Protein AF-A0A926FMI7-F1 (afdb_monomer)

Organism: Aeromonas hydrophila (NCBI:txid644)

Structure (mmCIF, N/CA/C/O backbone):
data_AF-A0A926FMI7-F1
#
_entry.id   AF-A0A926FMI7-F1
#
loop_
_atom_site.group_PDB
_atom_site.id
_atom_site.type_symbol
_atom_site.label_atom_id
_atom_site.label_alt_id
_atom_site.label_comp_id
_atom_site.label_asym_id
_atom_site.label_entity_id
_atom_site.label_seq_id
_atom_site.pdbx_PDB_ins_code
_atom_site.Cartn_x
_atom_site.Cartn_y
_atom_site.Cartn_z
_atom_site.occupancy
_atom_site.B_iso_or_equiv
_atom_site.auth_seq_id
_atom_site.auth_comp_id
_atom_site.auth_asym_id
_atom_site.auth_atom_id
_atom_site.pdbx_PDB_model_num
ATOM 1 N N . MET A 1 1 ? 3.424 -1.992 -0.843 1.00 84.75 1 MET A N 1
ATOM 2 C CA . MET A 1 1 ? 2.109 -2.173 -1.506 1.00 84.75 1 MET A CA 1
ATOM 3 C C . MET A 1 1 ? 1.843 -3.661 -1.639 1.00 84.75 1 MET A C 1
ATOM 5 O O . MET A 1 1 ? 2.784 -4.380 -1.949 1.00 84.75 1 MET A O 1
ATOM 9 N N . SER A 1 2 ? 0.605 -4.118 -1.447 1.00 90.25 2 SER A N 1
ATOM 10 C CA . SER A 1 2 ? 0.184 -5.482 -1.796 1.00 90.25 2 SER A CA 1
ATOM 11 C C . SER A 1 2 ? -1.000 -5.458 -2.767 1.00 90.25 2 SER A C 1
ATOM 13 O O . SER A 1 2 ? -1.747 -4.481 -2.846 1.00 90.25 2 SE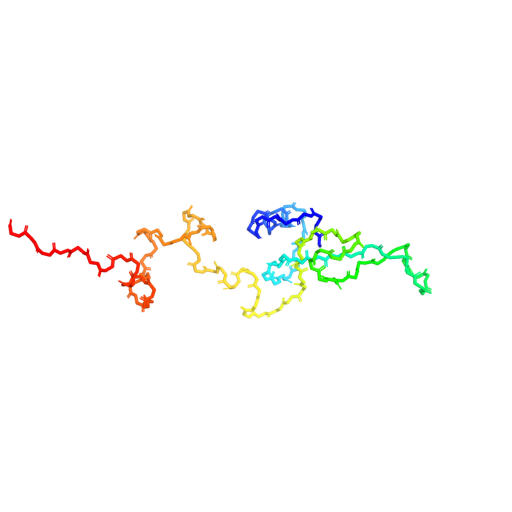R A O 1
ATOM 15 N N . ARG A 1 3 ? -1.162 -6.536 -3.540 1.00 89.62 3 ARG A N 1
ATOM 16 C CA . ARG A 1 3 ? -2.300 -6.719 -4.450 1.00 89.62 3 ARG A CA 1
ATOM 17 C C . ARG A 1 3 ? -3.529 -7.169 -3.660 1.00 89.62 3 ARG A C 1
ATOM 19 O O . ARG A 1 3 ? -3.428 -8.126 -2.900 1.00 89.62 3 ARG A O 1
ATOM 26 N N . GLY A 1 4 ? -4.676 -6.536 -3.892 1.00 92.94 4 GLY A N 1
ATOM 27 C CA . GLY A 1 4 ? -5.924 -6.745 -3.151 1.00 92.94 4 GLY A CA 1
ATOM 28 C C . GLY A 1 4 ? -6.200 -5.635 -2.137 1.00 92.94 4 GLY A C 1
ATOM 29 O O . GLY A 1 4 ? -5.275 -4.959 -1.698 1.00 92.94 4 GLY A O 1
ATOM 30 N N . HIS A 1 5 ? -7.473 -5.454 -1.775 1.00 94.62 5 HIS A N 1
ATOM 31 C CA . HIS A 1 5 ? -7.881 -4.641 -0.625 1.00 94.62 5 HIS A CA 1
ATOM 32 C C . HIS A 1 5 ? -7.927 -5.536 0.612 1.00 94.62 5 HIS A C 1
ATOM 34 O O . HIS A 1 5 ? -8.861 -6.310 0.803 1.00 94.62 5 HIS A O 1
ATOM 40 N N . HIS A 1 6 ? -6.873 -5.463 1.413 1.00 86.94 6 HIS A N 1
ATOM 41 C CA . HIS A 1 6 ? -6.723 -6.192 2.676 1.00 86.94 6 HIS A CA 1
ATOM 42 C C . HIS A 1 6 ? -7.225 -5.357 3.843 1.00 86.94 6 HIS A C 1
ATOM 44 O O . HIS A 1 6 ? -7.116 -4.132 3.788 1.00 86.94 6 HIS A O 1
ATOM 50 N N . ASP A 1 7 ? -7.681 -5.989 4.923 1.00 90.25 7 ASP A N 1
ATOM 51 C CA . ASP A 1 7 ? -7.839 -5.275 6.191 1.00 90.25 7 ASP A CA 1
ATOM 52 C C . ASP A 1 7 ? -6.522 -4.564 6.546 1.00 90.25 7 ASP A C 1
ATOM 54 O O . ASP A 1 7 ? -5.432 -5.131 6.422 1.00 90.25 7 ASP A O 1
ATOM 58 N N . ILE A 1 8 ? -6.614 -3.288 6.918 1.00 85.50 8 ILE A N 1
ATOM 59 C CA . ILE A 1 8 ? -5.433 -2.436 7.084 1.00 85.50 8 ILE A CA 1
ATOM 60 C C . ILE A 1 8 ? -4.551 -2.906 8.250 1.00 85.50 8 ILE A C 1
ATOM 62 O O . ILE A 1 8 ? -3.340 -2.683 8.235 1.00 85.50 8 ILE A O 1
ATOM 66 N N . HIS A 1 9 ? -5.125 -3.599 9.234 1.00 86.31 9 HIS A N 1
ATOM 67 C CA . HIS A 1 9 ? -4.417 -4.084 10.412 1.00 86.31 9 HIS A CA 1
ATOM 68 C C . HIS A 1 9 ? -3.754 -5.428 10.152 1.00 86.31 9 HIS A C 1
ATOM 70 O O . HIS A 1 9 ? -2.591 -5.606 10.520 1.00 86.31 9 HIS A O 1
ATOM 76 N N . ASP A 1 10 ? -4.442 -6.335 9.459 1.00 86.19 10 ASP A N 1
ATOM 77 C CA . ASP A 1 10 ? -3.831 -7.576 8.977 1.00 86.19 10 ASP A CA 1
ATOM 78 C C . ASP A 1 10 ? -2.689 -7.280 7.998 1.00 86.19 10 ASP A C 1
ATOM 80 O O . ASP A 1 10 ? -1.621 -7.892 8.083 1.00 86.19 10 ASP A O 1
ATOM 84 N N . PHE A 1 11 ? -2.864 -6.277 7.131 1.00 87.38 11 PHE A N 1
ATOM 85 C CA . PHE A 1 11 ? -1.808 -5.782 6.254 1.00 87.38 11 PHE A CA 1
ATOM 86 C C . PHE A 1 11 ? -0.601 -5.273 7.050 1.00 87.38 11 PHE A C 1
ATOM 88 O O . PHE A 1 11 ? 0.516 -5.721 6.805 1.00 87.38 11 PHE A O 1
ATOM 95 N N . MET A 1 12 ? -0.800 -4.382 8.030 1.00 87.69 12 MET A N 1
ATOM 96 C CA . MET A 1 12 ? 0.314 -3.865 8.835 1.00 87.69 12 MET A CA 1
ATOM 97 C C . MET A 1 12 ? 0.997 -4.960 9.652 1.00 87.69 12 MET A C 1
ATOM 99 O O . MET A 1 12 ? 2.222 -4.973 9.759 1.00 87.69 12 MET A O 1
ATOM 103 N N . LYS A 1 13 ? 0.237 -5.925 10.177 1.00 87.81 13 LYS A N 1
ATOM 104 C CA . LYS A 1 13 ? 0.795 -7.089 10.870 1.00 87.81 13 LYS A CA 1
ATOM 105 C C . LYS A 1 13 ? 1.687 -7.919 9.946 1.00 87.81 13 LYS A C 1
ATOM 107 O O . LYS A 1 13 ? 2.781 -8.295 10.359 1.00 87.81 13 LYS A O 1
ATOM 112 N N . ALA A 1 14 ? 1.243 -8.182 8.717 1.00 89.06 14 ALA A N 1
ATOM 113 C CA . ALA A 1 14 ? 2.033 -8.901 7.721 1.00 89.06 14 ALA A CA 1
ATOM 114 C C . ALA A 1 14 ? 3.298 -8.122 7.329 1.00 89.06 14 ALA A C 1
ATOM 116 O O . ALA A 1 14 ? 4.384 -8.683 7.342 1.00 89.06 14 ALA A O 1
ATOM 117 N N . VAL A 1 15 ? 3.185 -6.811 7.098 1.00 91.25 15 VAL A N 1
ATOM 118 C CA . VAL A 1 15 ? 4.331 -5.937 6.795 1.00 91.25 15 VAL A CA 1
ATOM 119 C C . VAL A 1 15 ? 5.391 -5.997 7.898 1.00 91.25 15 VAL A C 1
ATOM 121 O O . VAL A 1 15 ? 6.578 -6.127 7.605 1.00 91.25 15 VAL A O 1
ATOM 124 N N . ARG A 1 16 ? 4.987 -5.960 9.175 1.00 89.50 16 ARG A N 1
ATOM 125 C CA . ARG A 1 16 ? 5.933 -6.108 10.293 1.00 89.50 16 ARG A CA 1
ATOM 126 C C . ARG A 1 16 ? 6.511 -7.522 10.385 1.00 89.50 16 ARG A C 1
ATOM 128 O O . ARG A 1 16 ? 7.693 -7.662 10.681 1.00 89.50 16 ARG A O 1
ATOM 135 N N . ALA A 1 17 ? 5.719 -8.556 10.102 1.00 89.75 17 ALA A N 1
ATOM 136 C CA . ALA A 1 17 ? 6.202 -9.938 10.059 1.00 89.75 17 ALA A CA 1
ATOM 137 C C . ALA A 1 17 ? 7.234 -10.174 8.937 1.00 89.75 17 ALA A C 1
ATOM 139 O O . ALA A 1 17 ? 8.162 -10.956 9.127 1.00 89.75 17 ALA A O 1
ATOM 140 N N . ASP A 1 18 ? 7.114 -9.449 7.823 1.00 91.50 18 ASP A N 1
ATOM 141 C CA . ASP A 1 18 ? 8.043 -9.488 6.687 1.00 91.50 18 ASP A CA 1
ATOM 142 C C . ASP A 1 18 ? 9.346 -8.691 6.935 1.00 91.50 18 ASP A C 1
ATOM 144 O O . ASP A 1 18 ? 10.225 -8.657 6.074 1.00 91.50 18 ASP A O 1
ATOM 148 N N . GLY A 1 19 ? 9.505 -8.066 8.110 1.00 90.00 19 GLY A N 1
ATOM 149 C CA . G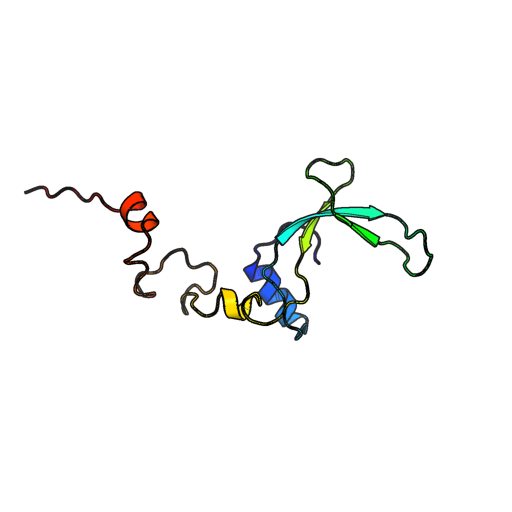LY A 1 19 ? 10.737 -7.377 8.518 1.00 90.00 19 GLY A CA 1
ATOM 150 C C . GLY A 1 19 ? 10.839 -5.916 8.075 1.00 90.00 19 GLY A C 1
ATOM 151 O O . GLY A 1 19 ? 11.912 -5.319 8.138 1.00 90.00 19 GLY A O 1
ATOM 152 N N . TYR A 1 20 ? 9.738 -5.309 7.632 1.00 88.50 20 TYR A N 1
ATOM 153 C CA . TYR A 1 20 ? 9.709 -3.880 7.336 1.00 88.50 20 TYR A CA 1
ATOM 154 C C . TYR A 1 20 ? 9.653 -3.073 8.639 1.00 88.50 20 TYR A C 1
ATOM 156 O O . TYR A 1 20 ? 8.613 -3.017 9.296 1.00 88.50 20 TYR A O 1
ATOM 164 N N . GLU A 1 21 ? 10.759 -2.424 9.007 1.00 90.00 21 GLU A N 1
ATOM 165 C CA . GLU A 1 21 ? 10.892 -1.692 10.281 1.00 90.00 21 GLU A CA 1
ATOM 166 C C . GLU A 1 21 ? 10.712 -0.171 10.161 1.00 90.00 21 GLU A C 1
ATOM 168 O O . GLU A 1 21 ? 10.512 0.508 11.167 1.00 90.00 21 GLU A O 1
ATOM 173 N N . TYR A 1 22 ? 10.752 0.387 8.949 1.00 91.12 22 TYR A N 1
ATOM 174 C CA . TYR A 1 22 ? 10.594 1.829 8.759 1.00 91.12 22 TYR A CA 1
ATO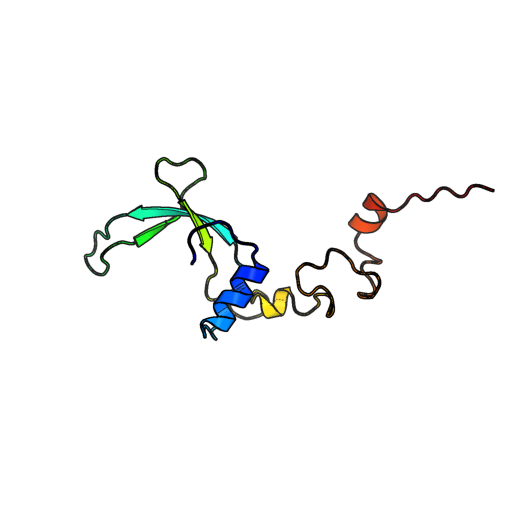M 175 C C . TYR A 1 22 ? 9.173 2.304 9.119 1.00 91.12 22 TYR A C 1
ATOM 177 O O . TYR A 1 22 ? 8.203 1.529 9.042 1.00 91.12 22 TYR A O 1
ATOM 185 N N . PRO A 1 23 ? 9.027 3.572 9.544 1.00 92.50 23 PRO A N 1
ATOM 186 C CA . PRO A 1 23 ? 7.741 4.102 9.959 1.00 92.50 23 PRO A CA 1
ATOM 187 C C . PRO A 1 23 ? 6.820 4.242 8.746 1.00 92.50 23 PRO A C 1
ATOM 189 O O . PRO A 1 23 ? 7.205 4.738 7.688 1.00 92.50 23 PRO A O 1
ATOM 192 N N . LEU A 1 24 ? 5.596 3.746 8.898 1.00 92.75 24 LEU A N 1
ATOM 193 C CA . LEU A 1 24 ? 4.617 3.647 7.825 1.00 92.75 24 LEU A CA 1
ATOM 194 C C . LEU A 1 24 ? 3.335 4.353 8.233 1.00 92.75 24 LEU A C 1
ATOM 196 O O . LEU A 1 24 ? 2.917 4.276 9.388 1.00 92.75 24 LEU A O 1
ATOM 200 N N . GLY A 1 25 ? 2.716 5.031 7.273 1.00 91.94 25 GLY A N 1
ATOM 201 C CA . GLY A 1 25 ? 1.404 5.637 7.446 1.00 91.94 25 GLY A CA 1
ATOM 202 C C . GLY A 1 25 ? 0.293 4.598 7.508 1.00 91.94 25 GLY A C 1
ATOM 203 O O . GLY A 1 25 ? 0.502 3.407 7.264 1.00 91.94 25 GLY A O 1
ATOM 204 N N . VAL A 1 26 ? -0.911 5.069 7.826 1.00 91.75 26 VAL A N 1
ATOM 205 C CA . VAL A 1 26 ? -2.112 4.232 7.806 1.00 91.75 26 VAL A CA 1
ATOM 206 C C . VAL A 1 26 ? -2.356 3.727 6.377 1.00 91.75 26 VAL A C 1
ATOM 208 O O . VAL A 1 26 ? -2.442 4.549 5.466 1.00 91.75 26 VAL A O 1
ATOM 211 N N . PRO A 1 27 ? -2.465 2.404 6.149 1.00 93.06 27 PRO A N 1
ATOM 212 C CA . PRO A 1 27 ? -2.683 1.886 4.807 1.00 93.06 27 PRO A CA 1
ATOM 213 C C . PRO A 1 27 ? -4.007 2.354 4.203 1.00 93.06 27 PRO A C 1
ATOM 215 O O . PRO A 1 27 ? -5.030 2.415 4.880 1.00 93.06 27 PRO A O 1
ATOM 218 N N . GLU A 1 28 ? -3.998 2.583 2.896 1.00 93.25 28 GLU A N 1
ATOM 219 C CA . GLU A 1 28 ? -5.166 2.967 2.112 1.00 93.25 28 GLU A CA 1
ATOM 220 C C . GLU A 1 28 ? -5.506 1.914 1.056 1.00 93.25 28 GLU A C 1
ATOM 222 O O . GLU A 1 28 ? -4.626 1.284 0.458 1.00 93.25 28 GLU A O 1
ATOM 227 N N . HIS A 1 29 ? -6.800 1.777 0.770 1.00 96.81 29 HIS A N 1
ATOM 228 C CA . HIS A 1 29 ? -7.291 1.041 -0.391 1.00 96.81 29 HIS A CA 1
ATOM 229 C C . HIS A 1 29 ? -7.279 1.944 -1.614 1.00 96.81 29 HIS A C 1
ATOM 231 O O . HIS A 1 29 ? -7.973 2.955 -1.670 1.00 96.81 29 HIS A O 1
ATOM 237 N N . ARG A 1 30 ? -6.487 1.566 -2.615 1.00 96.38 30 ARG A N 1
ATOM 238 C CA . ARG A 1 30 ? -6.397 2.272 -3.895 1.00 96.38 30 ARG A CA 1
ATOM 239 C C . ARG A 1 30 ? -6.606 1.310 -5.055 1.00 96.38 30 ARG A C 1
ATOM 241 O O . ARG A 1 30 ? -6.668 0.092 -4.876 1.00 96.38 30 ARG A O 1
ATOM 248 N N . TRP A 1 31 ? -6.702 1.864 -6.254 1.00 97.31 31 TRP A N 1
ATOM 249 C CA . TRP A 1 31 ? -6.667 1.117 -7.503 1.00 97.31 31 TRP A CA 1
ATOM 250 C C . TRP A 1 31 ? -5.413 1.506 -8.272 1.00 97.31 31 TRP A C 1
ATOM 252 O O . TRP A 1 31 ? -5.043 2.678 -8.308 1.00 97.31 31 TRP A O 1
ATOM 262 N N . ALA A 1 32 ? -4.728 0.529 -8.859 1.00 96.94 32 ALA A N 1
ATOM 263 C CA . ALA A 1 32 ? -3.494 0.764 -9.598 1.00 96.94 32 ALA A CA 1
ATOM 264 C C . ALA A 1 32 ? -3.481 0.029 -10.938 1.00 96.94 32 ALA A C 1
ATOM 266 O O . ALA A 1 32 ? -4.069 -1.042 -11.082 1.00 96.94 32 ALA A O 1
ATOM 267 N N . LYS A 1 33 ? -2.764 0.581 -11.915 1.00 95.94 33 LYS A N 1
ATOM 268 C CA . LYS A 1 33 ? -2.383 -0.111 -13.148 1.00 95.94 33 LYS A CA 1
ATOM 269 C C . LYS A 1 33 ? -0.894 -0.385 -13.150 1.00 95.94 33 LYS A C 1
ATOM 271 O O . LYS A 1 33 ? -0.101 0.478 -12.787 1.00 95.94 33 LYS A O 1
ATOM 276 N N . VAL A 1 34 ? -0.542 -1.569 -13.632 1.00 93.81 34 VAL A N 1
ATOM 277 C CA . VAL A 1 34 ? 0.836 -1.904 -13.977 1.00 93.81 34 VAL A CA 1
ATOM 278 C C . VAL A 1 34 ? 1.078 -1.420 -15.398 1.00 93.81 34 VAL A C 1
ATOM 280 O O . VAL A 1 34 ? 0.395 -1.864 -16.324 1.00 93.81 34 VAL A O 1
ATOM 283 N N . VAL A 1 35 ? 2.008 -0.488 -15.569 1.00 93.25 35 VAL A N 1
ATOM 284 C CA . VAL A 1 35 ? 2.403 0.031 -16.884 1.00 93.25 35 VAL A CA 1
ATOM 285 C C . VAL A 1 35 ? 3.908 -0.157 -17.078 1.00 93.25 35 VAL A C 1
ATOM 287 O O . VAL A 1 35 ? 4.643 -0.133 -16.089 1.00 93.25 35 VAL A O 1
ATOM 290 N N . PRO A 1 36 ? 4.386 -0.369 -18.316 1.00 93.75 36 PRO A N 1
ATOM 291 C CA . PRO A 1 36 ? 5.815 -0.352 -18.595 1.00 93.75 36 PRO A CA 1
ATOM 292 C C . PRO A 1 36 ? 6.417 0.987 -18.174 1.00 93.75 36 PRO A C 1
ATOM 294 O O . PRO A 1 36 ? 5.799 2.035 -18.372 1.00 93.75 36 PRO A O 1
ATOM 297 N N . ASP A 1 37 ? 7.614 0.947 -17.607 1.00 93.62 37 ASP A N 1
ATOM 298 C CA . ASP A 1 37 ? 8.367 2.163 -17.335 1.00 93.62 37 ASP A CA 1
ATOM 299 C C . ASP A 1 37 ? 8.921 2.738 -18.647 1.00 93.62 37 ASP A C 1
ATOM 301 O O . ASP A 1 37 ? 9.522 2.022 -19.449 1.00 93.62 37 ASP A O 1
ATOM 305 N N . SER A 1 38 ? 8.726 4.035 -18.876 1.00 90.12 38 SER A N 1
ATOM 306 C CA . SER A 1 38 ? 9.263 4.732 -20.048 1.00 90.12 38 SER A CA 1
ATOM 307 C C . SER A 1 38 ? 10.720 5.163 -19.883 1.00 90.12 38 SER A C 1
ATOM 309 O O . SER A 1 38 ? 11.349 5.528 -20.874 1.00 90.12 38 SER A O 1
ATOM 311 N N . THR A 1 39 ? 11.245 5.176 -18.653 1.00 92.00 39 THR A N 1
ATOM 312 C CA . THR A 1 39 ? 12.631 5.592 -18.371 1.00 92.00 39 THR A CA 1
ATOM 313 C C . THR A 1 39 ? 13.634 4.450 -18.546 1.00 92.00 39 THR A C 1
ATOM 315 O O . THR A 1 39 ? 14.800 4.696 -18.850 1.00 92.00 39 THR A O 1
ATOM 318 N N . GLY A 1 40 ? 13.169 3.203 -18.416 1.00 89.81 40 GLY A N 1
ATOM 319 C CA . GLY A 1 40 ? 13.995 1.999 -18.475 1.00 89.81 40 GLY A CA 1
ATOM 320 C C . GLY A 1 40 ? 14.711 1.667 -17.162 1.00 89.81 40 GLY A C 1
ATOM 321 O O . GLY A 1 40 ? 15.511 0.734 -17.144 1.00 89.81 40 GLY A O 1
ATOM 322 N N . GLU A 1 41 ? 14.436 2.400 -16.079 1.00 93.38 41 GLU A N 1
ATOM 323 C CA . GLU A 1 41 ? 14.983 2.134 -14.744 1.00 93.38 41 GLU A CA 1
ATOM 324 C C . GLU A 1 41 ? 14.323 0.899 -14.111 1.00 93.38 41 GLU A C 1
ATOM 326 O O . GLU A 1 41 ? 14.981 0.098 -13.4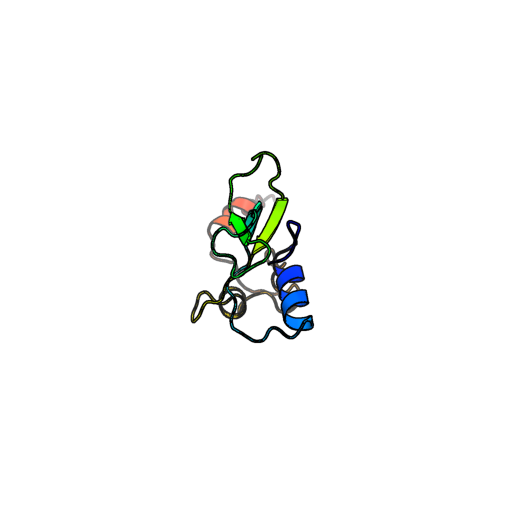44 1.00 93.38 41 GLU A O 1
ATOM 331 N N . TYR A 1 42 ? 13.034 0.692 -14.390 1.00 91.25 42 TYR A N 1
ATOM 332 C CA . TYR A 1 42 ? 12.255 -0.444 -13.908 1.00 91.25 42 TYR A CA 1
ATOM 333 C C . TYR A 1 42 ? 11.662 -1.249 -15.069 1.00 91.25 42 TYR A C 1
ATOM 335 O O . TYR A 1 42 ? 11.486 -0.764 -16.182 1.00 91.25 42 TYR A O 1
ATOM 343 N N . SER A 1 43 ? 11.295 -2.509 -14.816 1.00 91.56 43 SER A N 1
ATOM 344 C CA . SER A 1 43 ? 10.536 -3.291 -15.810 1.00 91.56 43 SER A CA 1
ATOM 345 C C . SER A 1 43 ? 9.086 -2.808 -15.938 1.00 91.56 43 SER A C 1
ATOM 347 O O . SER A 1 43 ? 8.474 -2.924 -16.999 1.00 91.56 43 SER A O 1
ATOM 349 N N . HIS A 1 44 ? 8.528 -2.283 -14.848 1.00 92.38 44 HIS A N 1
ATOM 350 C CA . HIS A 1 44 ? 7.172 -1.761 -14.759 1.00 92.38 44 HIS A CA 1
ATOM 351 C C . HIS A 1 44 ? 7.039 -0.828 -13.554 1.00 92.38 44 HIS A C 1
ATOM 353 O O . HIS A 1 44 ? 7.807 -0.922 -12.598 1.00 92.38 44 HIS A O 1
ATOM 359 N N . ILE A 1 45 ? 6.013 0.018 -13.584 1.00 93.00 45 ILE A N 1
ATOM 360 C CA . ILE A 1 45 ? 5.610 0.879 -12.472 1.00 93.00 45 ILE A CA 1
ATOM 361 C C . ILE A 1 45 ? 4.121 0.702 -12.167 1.00 93.00 45 ILE A C 1
ATOM 363 O O . ILE A 1 45 ? 3.325 0.301 -13.023 1.00 93.00 45 ILE A O 1
ATOM 367 N N . PHE A 1 46 ? 3.745 1.021 -10.930 1.00 93.25 46 PHE A N 1
ATOM 368 C CA . PHE A 1 46 ? 2.355 1.072 -10.490 1.00 93.25 46 PHE A CA 1
ATOM 369 C C . PHE A 1 46 ? 1.865 2.518 -10.529 1.00 93.25 46 PHE A C 1
ATOM 371 O O . PHE A 1 46 ? 2.421 3.382 -9.858 1.00 93.25 46 PHE A O 1
ATOM 378 N N . VAL A 1 47 ? 0.803 2.774 -11.290 1.00 94.88 47 VAL A N 1
ATOM 379 C CA . VAL A 1 47 ? 0.161 4.092 -11.385 1.00 94.88 47 VAL A CA 1
ATOM 380 C C . VAL A 1 47 ? -1.207 4.019 -10.729 1.00 94.88 47 VAL A C 1
ATOM 382 O O . VAL A 1 47 ? -2.025 3.189 -11.131 1.00 94.88 47 VAL A O 1
ATOM 385 N N . PHE A 1 48 ? -1.466 4.870 -9.733 1.00 96.38 48 PHE A N 1
ATOM 386 C CA . PHE A 1 48 ? -2.786 4.957 -9.110 1.00 96.38 48 PHE A CA 1
ATOM 387 C C . PHE A 1 48 ? -3.818 5.520 -10.088 1.00 96.38 48 PHE A C 1
ATOM 389 O O . PHE A 1 48 ? -3.551 6.481 -10.805 1.00 96.38 48 PHE A O 1
ATOM 396 N N . VAL A 1 49 ? -4.993 4.901 -10.117 1.00 97.56 49 VAL A N 1
ATOM 3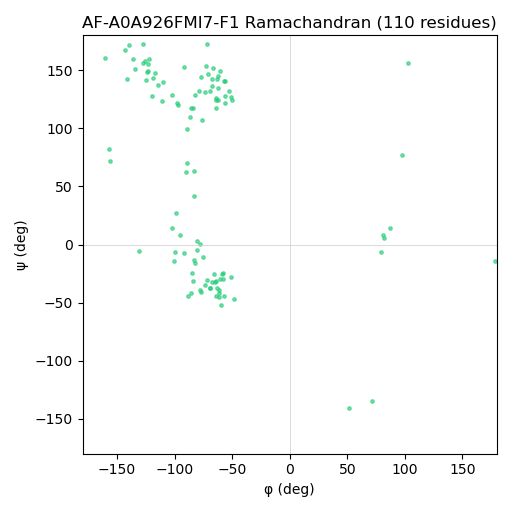97 C CA . VAL A 1 49 ? -6.110 5.236 -11.004 1.00 97.56 49 VAL A CA 1
ATOM 398 C C . VAL A 1 49 ? -7.430 5.145 -10.242 1.00 97.56 49 VAL A C 1
ATOM 400 O O . VAL A 1 49 ? -7.467 4.666 -9.111 1.00 97.56 49 VAL A O 1
ATOM 403 N N . GLU A 1 50 ? -8.517 5.582 -10.870 1.00 96.81 50 GLU A N 1
ATOM 404 C CA . GLU A 1 50 ? -9.864 5.451 -10.317 1.00 96.81 50 GLU A CA 1
ATOM 405 C C . GLU A 1 50 ? -10.375 4.005 -10.371 1.00 96.81 50 GLU A C 1
ATOM 407 O O . GLU A 1 50 ? -10.007 3.214 -11.253 1.00 96.81 50 GLU A O 1
ATOM 412 N N . GLU A 1 51 ? -11.280 3.684 -9.448 1.00 96.19 51 GLU A N 1
ATOM 413 C CA . GLU A 1 51 ? -12.036 2.435 -9.453 1.00 96.19 51 GLU A CA 1
ATOM 414 C C . GLU A 1 51 ? -12.795 2.241 -10.774 1.00 96.19 51 GLU A C 1
ATOM 416 O O . GLU A 1 51 ? -13.319 3.182 -11.361 1.00 96.19 51 GLU A O 1
ATOM 421 N N . GLY A 1 52 ? -12.831 1.005 -11.277 1.00 93.94 52 GLY A N 1
ATOM 422 C CA . GLY A 1 52 ? -13.498 0.683 -12.543 1.00 93.94 52 GLY A CA 1
ATOM 423 C C . GLY A 1 52 ? -12.693 1.027 -13.802 1.00 93.94 52 GLY A C 1
ATOM 424 O O . GLY A 1 52 ? -13.074 0.610 -14.899 1.00 93.94 52 GLY A O 1
ATOM 425 N N . THR A 1 53 ? -11.541 1.699 -13.678 1.00 97.19 53 THR A N 1
ATOM 426 C CA . THR A 1 53 ? -10.623 1.890 -14.809 1.00 97.19 53 THR A CA 1
ATOM 427 C C . THR A 1 53 ? -10.234 0.532 -15.401 1.00 97.19 53 THR A C 1
ATOM 429 O O . THR A 1 53 ? -9.763 -0.364 -14.699 1.00 97.19 53 THR A O 1
ATOM 432 N N . ARG A 1 54 ? -10.384 0.361 -16.722 1.00 95.25 54 ARG A N 1
ATOM 433 C CA . ARG A 1 54 ? -10.090 -0.917 -17.390 1.00 95.25 54 ARG A CA 1
ATOM 434 C C . ARG A 1 54 ? -8.649 -1.369 -17.123 1.00 95.25 54 ARG A C 1
ATOM 436 O O . ARG A 1 54 ? -7.686 -0.687 -17.488 1.00 95.25 54 ARG A O 1
ATOM 443 N N . GLY A 1 55 ? -8.527 -2.564 -16.546 1.00 92.94 55 GLY A N 1
ATOM 444 C CA . GLY A 1 55 ? -7.247 -3.179 -16.192 1.00 92.94 55 GLY A CA 1
ATOM 445 C C . GLY A 1 55 ? -6.644 -2.679 -14.878 1.00 92.94 55 GLY A C 1
ATOM 446 O O . GLY A 1 55 ? -5.501 -3.022 -14.590 1.00 92.94 55 GLY A O 1
ATOM 447 N N . ALA A 1 56 ? -7.372 -1.877 -14.097 1.00 96.50 56 ALA A N 1
ATOM 448 C CA . ALA A 1 56 ? -6.975 -1.543 -12.739 1.00 96.50 56 ALA A CA 1
ATOM 449 C C . ALA A 1 56 ? -7.125 -2.753 -11.810 1.00 96.50 56 ALA A C 1
ATOM 451 O O . ALA A 1 56 ? -8.028 -3.576 -11.968 1.00 96.50 56 ALA A O 1
ATOM 452 N N . ILE A 1 57 ? -6.233 -2.838 -10.830 1.00 95.94 57 ILE A N 1
ATOM 453 C CA . ILE A 1 57 ? -6.263 -3.833 -9.764 1.00 95.94 57 ILE A CA 1
ATOM 454 C C . ILE A 1 57 ? -6.403 -3.134 -8.408 1.00 95.94 57 ILE A C 1
ATOM 456 O O . ILE A 1 57 ? -5.811 -2.067 -8.219 1.00 95.94 57 ILE A O 1
ATOM 460 N N . PRO A 1 58 ? -7.151 -3.720 -7.461 1.00 96.69 58 PRO A N 1
ATOM 461 C CA . PRO A 1 58 ? -7.200 -3.213 -6.098 1.00 96.69 58 PRO A CA 1
ATOM 462 C C . PRO A 1 58 ? -5.838 -3.411 -5.428 1.00 96.69 58 PRO A C 1
ATOM 464 O O . PRO A 1 58 ? -5.175 -4.433 -5.648 1.00 96.69 58 PRO A O 1
ATOM 467 N N . VAL A 1 59 ? -5.419 -2.448 -4.612 1.00 96.75 59 VAL A N 1
ATOM 468 C CA . VAL A 1 59 ? -4.161 -2.485 -3.860 1.00 96.75 59 VAL A CA 1
ATOM 469 C C . VAL A 1 59 ? -4.331 -1.892 -2.465 1.00 96.75 59 VAL A C 1
ATOM 471 O O . VAL A 1 59 ? -5.017 -0.884 -2.297 1.00 96.75 59 VAL A O 1
ATOM 474 N N . THR A 1 60 ? -3.657 -2.482 -1.479 1.00 95.56 60 THR A N 1
ATOM 475 C CA . THR A 1 60 ? -3.440 -1.859 -0.170 1.00 95.56 60 THR A CA 1
ATOM 476 C C . THR A 1 60 ? -2.063 -1.206 -0.178 1.00 95.56 60 THR A C 1
ATOM 478 O O . THR A 1 60 ? -1.033 -1.853 -0.421 1.00 95.56 60 THR A O 1
ATOM 481 N N . TYR A 1 61 ? -2.042 0.106 0.031 1.00 94.88 61 TYR A N 1
ATOM 482 C CA . TYR A 1 61 ? -0.850 0.937 -0.064 1.00 94.88 61 TYR A CA 1
ATOM 483 C C . TYR A 1 61 ? -0.558 1.624 1.266 1.00 94.88 61 TYR A C 1
ATOM 485 O O . TYR A 1 61 ? -1.415 2.305 1.809 1.00 94.88 61 TYR A O 1
ATOM 493 N N . ALA A 1 62 ? 0.673 1.480 1.747 1.00 93.81 62 ALA A N 1
ATOM 494 C CA . ALA A 1 62 ? 1.233 2.283 2.823 1.00 93.81 62 ALA A CA 1
ATOM 495 C C . ALA A 1 62 ? 2.506 2.955 2.304 1.00 93.81 62 ALA A C 1
ATOM 497 O O . ALA A 1 62 ? 3.194 2.403 1.436 1.00 93.81 62 ALA A O 1
ATOM 498 N N . TRP A 1 63 ? 2.796 4.135 2.837 1.00 94.12 63 TRP A N 1
ATOM 499 C CA . TRP A 1 63 ? 3.949 4.958 2.492 1.00 94.12 63 TRP A CA 1
ATOM 500 C C . TRP A 1 63 ? 4.737 5.297 3.745 1.00 94.12 63 TRP A C 1
ATOM 502 O O . TRP A 1 63 ? 4.215 5.252 4.860 1.00 94.12 63 TRP A O 1
ATOM 512 N N . GLU A 1 64 ? 6.000 5.635 3.548 1.00 95.12 64 GLU A N 1
ATOM 513 C CA . GLU A 1 64 ? 6.845 6.134 4.619 1.00 95.12 64 GLU A CA 1
ATOM 514 C C . GLU A 1 64 ? 6.304 7.477 5.124 1.00 95.12 64 GLU A C 1
ATOM 516 O O . GLU A 1 64 ? 6.101 8.410 4.346 1.00 95.12 64 GLU A O 1
ATOM 521 N N . THR A 1 65 ? 6.040 7.566 6.425 1.00 94.06 65 THR A N 1
ATOM 522 C CA . THR A 1 65 ? 5.634 8.811 7.088 1.00 94.06 65 THR A CA 1
ATOM 523 C C . THR A 1 65 ? 6.245 8.879 8.479 1.00 94.06 65 THR A C 1
ATOM 525 O O . THR A 1 65 ? 6.755 7.886 8.993 1.00 94.06 65 THR A O 1
ATOM 528 N N . TYR A 1 66 ? 6.187 10.050 9.104 1.00 91.88 66 TYR A N 1
ATOM 529 C CA . TYR A 1 66 ? 6.838 10.327 10.376 1.00 91.88 66 TYR A CA 1
ATOM 530 C C . TYR A 1 66 ? 5.922 11.098 11.328 1.00 91.88 66 TYR A C 1
ATOM 532 O O . TYR A 1 66 ? 4.967 11.763 10.931 1.00 91.88 66 TYR A O 1
ATOM 540 N N . GLY A 1 67 ? 6.238 11.039 12.621 1.00 90.56 67 GLY A N 1
ATOM 541 C CA . GLY A 1 67 ? 5.499 11.770 13.647 1.00 90.56 67 GLY A CA 1
ATOM 542 C C . GLY A 1 67 ? 4.109 11.186 13.904 1.00 90.56 67 GLY A C 1
ATOM 543 O O . GLY A 1 67 ? 3.955 9.980 14.061 1.00 90.56 67 GLY A O 1
ATOM 544 N N . LYS A 1 68 ? 3.096 12.053 13.995 1.00 85.62 68 LYS A N 1
ATOM 545 C CA . LYS A 1 68 ? 1.742 11.683 14.453 1.00 85.62 68 LYS A CA 1
ATOM 546 C C . LYS A 1 68 ? 0.912 10.908 13.426 1.00 85.62 68 LYS A C 1
ATOM 548 O O . LYS A 1 68 ? -0.151 10.413 13.773 1.00 85.62 68 LYS A O 1
ATOM 553 N N . GLU A 1 69 ? 1.378 10.826 12.184 1.00 83.88 69 GLU A N 1
ATOM 554 C CA . GLU A 1 69 ? 0.679 10.143 11.087 1.00 83.88 69 GLU A CA 1
ATOM 555 C C . GLU A 1 69 ? 1.099 8.676 10.936 1.00 83.88 69 GLU A C 1
ATOM 557 O O . GLU A 1 69 ? 0.511 7.932 10.151 1.00 83.88 69 GLU A O 1
ATOM 562 N N . VAL A 1 70 ? 2.117 8.253 11.691 1.00 90.75 70 VAL A N 1
ATOM 563 C CA . VAL A 1 70 ? 2.579 6.866 11.723 1.00 90.75 70 VAL A CA 1
ATOM 564 C C . VAL A 1 70 ? 1.457 5.980 12.249 1.00 90.75 70 VAL A C 1
ATOM 566 O O . VAL A 1 70 ? 0.840 6.300 13.264 1.00 90.75 70 VAL A O 1
ATOM 569 N N . TYR A 1 71 ? 1.218 4.851 11.585 1.00 88.06 71 TYR A N 1
ATOM 570 C CA . TYR A 1 71 ? 0.164 3.898 11.921 1.00 88.06 71 TYR A CA 1
ATOM 571 C C . TYR A 1 71 ? 0.158 3.544 13.417 1.00 88.06 71 TYR A C 1
ATOM 573 O O . TYR A 1 71 ? -0.880 3.615 14.072 1.00 88.06 71 TYR A O 1
ATOM 581 N N . GLU A 1 72 ? 1.320 3.238 13.992 1.00 86.12 72 GLU A N 1
ATOM 582 C CA . GLU A 1 72 ? 1.449 2.913 15.412 1.00 86.12 72 GLU A CA 1
ATOM 583 C C . GLU A 1 72 ? 1.099 4.085 16.343 1.00 86.12 72 GLU A C 1
ATOM 585 O O . GLU A 1 72 ? 0.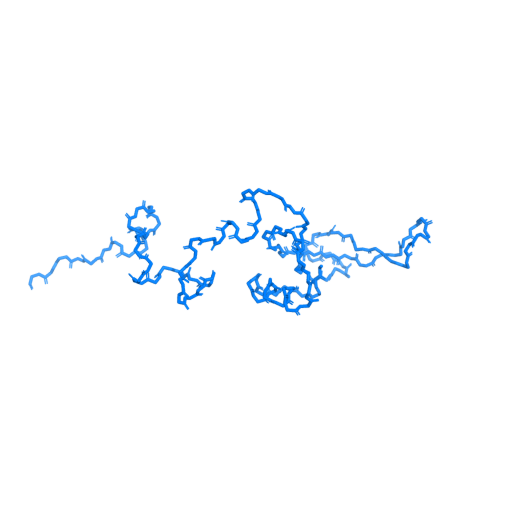573 3.847 17.427 1.00 86.12 72 GLU A O 1
ATOM 590 N N . GLU A 1 73 ? 1.350 5.335 15.941 1.00 86.56 73 GLU A N 1
ATOM 591 C CA . GLU A 1 73 ? 0.970 6.518 16.726 1.00 86.56 73 GLU A CA 1
ATOM 592 C C . GLU A 1 73 ? -0.526 6.829 16.587 1.00 86.56 73 GLU A C 1
ATOM 594 O O . GLU A 1 73 ? -1.176 7.129 17.589 1.00 86.56 73 GLU A O 1
ATOM 599 N N . VAL A 1 74 ? -1.098 6.667 15.388 1.00 84.00 74 VAL A N 1
ATOM 600 C CA . VAL A 1 74 ? -2.543 6.821 15.142 1.00 84.00 74 VAL A CA 1
ATOM 601 C C . VAL A 1 74 ? -3.350 5.811 15.964 1.00 84.00 74 VAL A C 1
ATOM 603 O O . VAL A 1 74 ? -4.361 6.165 16.568 1.00 84.00 74 VAL A O 1
ATOM 606 N N . PHE A 1 75 ? -2.881 4.562 16.047 1.00 79.94 75 PHE A N 1
ATOM 607 C CA . PHE A 1 75 ? -3.574 3.475 16.747 1.00 79.94 75 PHE A CA 1
ATOM 608 C C . PHE A 1 75 ? -2.987 3.145 18.129 1.00 79.94 75 PHE A C 1
ATOM 610 O O . PHE A 1 75 ? -3.342 2.131 18.729 1.00 79.94 75 PHE A O 1
ATOM 617 N N . LYS A 1 76 ? -2.143 4.016 18.696 1.00 71.44 76 LYS A N 1
ATOM 618 C CA . LYS A 1 76 ? -1.493 3.826 20.010 1.00 71.44 76 LYS A CA 1
ATOM 619 C C . LYS A 1 76 ? -2.469 3.634 21.170 1.00 71.44 76 LYS A C 1
ATOM 621 O O . LYS A 1 76 ? -2.150 2.977 22.159 1.00 71.44 76 LYS A O 1
ATOM 626 N N . HIS A 1 77 ? -3.656 4.224 21.046 1.00 64.00 77 HIS A N 1
ATOM 627 C CA . HIS A 1 77 ? -4.738 4.139 22.027 1.00 64.00 77 HIS A CA 1
ATOM 628 C C . HIS A 1 77 ? -5.763 3.037 21.713 1.00 64.00 77 HIS A C 1
ATOM 630 O O . HIS A 1 77 ? -6.797 2.958 22.374 1.00 64.00 77 HIS A O 1
ATOM 636 N N . ALA A 1 78 ? -5.499 2.176 20.726 1.00 60.44 78 ALA A N 1
ATOM 637 C CA . ALA A 1 78 ? -6.383 1.063 20.406 1.00 60.44 78 ALA A CA 1
ATOM 638 C C . ALA A 1 78 ? -6.491 0.070 21.588 1.00 60.44 78 ALA A C 1
ATOM 640 O O . ALA A 1 78 ? -5.520 -0.178 22.308 1.00 60.44 78 ALA A O 1
ATOM 641 N N . CYS A 1 79 ? -7.693 -0.486 21.809 1.00 56.12 79 CYS A N 1
ATOM 642 C CA . CYS A 1 79 ? -8.014 -1.414 22.911 1.00 56.12 79 CYS A CA 1
ATOM 643 C C . CYS A 1 79 ? -6.977 -2.550 22.957 1.00 56.12 79 CYS A C 1
ATOM 645 O O . CYS A 1 79 ? -6.801 -3.254 21.969 1.00 56.12 79 CYS A O 1
ATOM 647 N N . LYS A 1 80 ? -6.310 -2.777 24.099 1.00 54.53 80 LYS A N 1
ATOM 648 C CA . LYS A 1 80 ? -5.258 -3.812 24.234 1.00 54.53 80 LYS A CA 1
ATOM 649 C C . LYS A 1 80 ? -5.744 -5.230 23.901 1.00 54.53 80 LYS A C 1
ATOM 651 O O . LYS A 1 80 ? -4.936 -6.079 23.544 1.00 54.53 80 LYS A O 1
ATOM 656 N N . THR A 1 81 ? -7.049 -5.471 24.021 1.00 51.97 81 THR A N 1
ATOM 657 C CA . THR A 1 81 ? -7.688 -6.774 23.794 1.00 51.97 81 THR A CA 1
ATOM 658 C C . THR A 1 81 ? -8.091 -6.988 22.334 1.00 51.97 81 THR A C 1
ATOM 660 O O . THR A 1 81 ? -7.867 -8.057 21.781 1.00 51.97 81 THR A O 1
ATOM 663 N N . MET A 1 82 ? -8.683 -5.973 21.700 1.00 52.72 82 MET A N 1
ATOM 664 C CA . MET A 1 82 ? -9.215 -6.044 20.324 1.00 52.72 82 MET A CA 1
ATOM 665 C C . MET A 1 82 ? -8.251 -5.439 19.291 1.00 52.72 82 MET A C 1
ATOM 667 O O . MET A 1 82 ? -8.488 -5.488 18.082 1.00 52.72 82 MET A O 1
ATOM 671 N N . GLY A 1 83 ? -7.167 -4.833 19.773 1.00 57.84 83 GLY A N 1
ATOM 672 C CA . GLY A 1 83 ? -6.233 -4.068 18.976 1.00 57.84 83 GLY A CA 1
ATOM 673 C C . GLY A 1 83 ? -6.970 -3.023 18.135 1.00 57.84 83 GLY A C 1
ATOM 674 O O . GLY A 1 83 ? -7.951 -2.421 18.583 1.00 57.84 83 GLY A O 1
ATOM 675 N N . PRO A 1 84 ? -6.533 -2.815 16.897 1.00 52.22 84 PRO A N 1
ATOM 676 C CA . PRO A 1 84 ? -7.068 -1.759 16.056 1.00 52.22 84 PRO A CA 1
ATOM 677 C C . PRO A 1 84 ? -8.413 -2.118 15.380 1.00 52.22 84 PRO A C 1
ATOM 679 O O . PRO A 1 84 ? -9.079 -1.244 14.842 1.00 52.22 84 PRO A O 1
ATOM 682 N N . THR A 1 85 ? -8.903 -3.357 15.536 1.00 50.88 85 THR A N 1
ATOM 683 C CA . THR A 1 85 ? -10.281 -3.758 15.161 1.00 50.88 85 THR A CA 1
ATOM 684 C C . THR A 1 85 ? -11.339 -3.372 16.206 1.00 50.88 85 THR A C 1
ATOM 686 O O . THR A 1 85 ? -12.523 -3.702 16.076 1.00 50.88 85 THR A O 1
ATOM 689 N N . CYS A 1 86 ? -10.927 -2.685 17.275 1.00 55.88 86 CYS A N 1
ATOM 690 C CA . CYS A 1 86 ? -11.819 -2.250 18.335 1.00 55.88 86 CYS A CA 1
ATOM 691 C C . CYS A 1 86 ? -12.854 -1.239 17.827 1.00 55.88 86 CYS A C 1
ATOM 693 O O . CYS A 1 86 ? -12.512 -0.115 17.470 1.00 55.88 86 CYS A O 1
ATOM 695 N N . ARG A 1 87 ? -14.137 -1.609 17.895 1.00 53.47 87 ARG A N 1
ATOM 696 C CA . ARG A 1 87 ? -15.281 -0.714 17.638 1.00 53.47 87 ARG A CA 1
ATOM 697 C C . ARG A 1 87 ? -15.917 -0.161 18.926 1.00 53.47 87 ARG A C 1
ATOM 699 O O . ARG A 1 87 ? -17.109 0.114 18.941 1.00 53.47 87 ARG A O 1
ATOM 706 N N . GLY A 1 88 ? -15.138 -0.050 20.007 1.00 49.50 88 GLY A N 1
ATOM 707 C CA . GLY A 1 88 ? -15.612 0.358 21.338 1.00 49.50 88 GLY A CA 1
ATOM 708 C C . GLY A 1 88 ? -15.887 -0.831 22.265 1.00 49.50 88 GLY A C 1
ATOM 709 O O . GLY A 1 88 ? -17.031 -1.223 22.468 1.00 49.50 88 GLY A O 1
ATOM 710 N N . CYS A 1 89 ? -14.824 -1.422 22.821 1.00 48.56 89 CYS A N 1
ATOM 711 C CA . CYS A 1 89 ? -14.895 -2.469 23.845 1.00 48.56 89 CYS A CA 1
ATOM 712 C C . CYS A 1 89 ? -15.231 -1.833 25.228 1.00 48.56 89 CYS A C 1
ATOM 714 O O . CYS A 1 89 ? -14.740 -0.744 25.517 1.00 48.56 89 CYS A O 1
ATOM 716 N N . PRO A 1 90 ? -16.020 -2.465 26.122 1.00 43.47 90 PRO A N 1
ATOM 717 C CA . PRO A 1 90 ? -16.337 -1.906 27.451 1.00 43.47 90 PRO A CA 1
ATOM 718 C C . PRO A 1 90 ? -15.100 -1.645 28.330 1.00 43.47 90 PRO A C 1
ATOM 720 O O . PRO A 1 90 ? -15.123 -0.775 29.197 1.00 43.47 90 PRO A O 1
ATOM 723 N N . ASP A 1 91 ? -14.009 -2.375 28.073 1.00 43.53 91 ASP A N 1
ATOM 724 C CA . ASP A 1 91 ? -12.727 -2.249 28.774 1.00 43.53 91 ASP A CA 1
ATOM 725 C C . ASP A 1 91 ? -11.837 -1.114 28.228 1.00 43.53 91 ASP A C 1
ATOM 727 O O . ASP A 1 91 ? -10.868 -0.723 28.883 1.00 43.53 91 ASP A O 1
ATO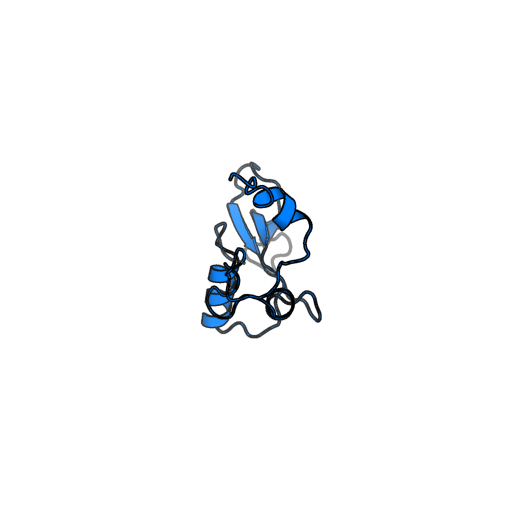M 731 N N . CYS A 1 92 ? -12.144 -0.547 27.051 1.00 50.09 92 CYS A N 1
ATOM 732 C CA . CYS A 1 92 ? -11.539 0.702 26.584 1.00 50.09 92 CYS A CA 1
ATOM 733 C C . CYS A 1 92 ? -12.386 1.882 27.070 1.00 50.09 92 CYS A C 1
ATOM 735 O O . CYS A 1 92 ? -13.089 2.546 26.311 1.00 50.09 92 CYS A O 1
ATOM 737 N N . GLY A 1 93 ? -12.361 2.134 28.378 1.00 41.44 93 GLY A N 1
ATOM 738 C CA . GLY A 1 93 ? -12.935 3.366 28.907 1.00 41.44 93 GLY A CA 1
ATOM 739 C C . GLY A 1 93 ? -12.227 4.595 28.315 1.00 41.44 93 GLY A C 1
ATOM 740 O O . GLY A 1 93 ? -11.020 4.548 28.084 1.00 41.44 93 GLY A O 1
ATOM 741 N N . PRO A 1 94 ? -12.897 5.740 28.151 1.00 40.56 94 PRO A N 1
ATOM 742 C CA . PRO A 1 94 ? -14.243 5.974 27.660 1.00 40.56 94 PRO A CA 1
ATOM 743 C C . PRO A 1 94 ? -14.190 6.464 26.197 1.00 40.56 94 PRO A C 1
ATOM 745 O O . PRO A 1 94 ? -13.618 7.515 25.925 1.00 40.56 94 PRO A O 1
ATOM 748 N N . VAL A 1 95 ? -14.951 5.845 25.291 1.00 44.19 95 VAL A N 1
ATOM 749 C CA . VAL A 1 95 ? -15.657 6.628 24.249 1.00 44.19 95 VAL A CA 1
ATOM 750 C C . VAL A 1 95 ? -16.977 7.152 24.848 1.00 44.19 95 VAL A C 1
ATOM 752 O O . VAL A 1 95 ? -18.033 7.105 24.239 1.00 44.19 95 VAL A O 1
ATOM 755 N N . MET A 1 96 ? -16.947 7.617 26.103 1.00 42.28 96 MET A N 1
ATOM 756 C CA . MET A 1 96 ? -18.045 8.340 26.760 1.00 42.28 96 MET A CA 1
ATOM 757 C C . MET A 1 96 ? -17.853 9.833 26.489 1.00 42.28 96 MET A C 1
ATOM 759 O O . MET A 1 96 ? -17.574 10.607 27.402 1.00 42.28 96 MET A O 1
ATOM 763 N N . GLY A 1 97 ? -17.899 10.232 25.221 1.00 42.25 97 GLY A N 1
ATOM 764 C CA . GLY A 1 97 ? -17.691 11.638 24.875 1.00 42.25 97 GLY A CA 1
ATOM 765 C C . GLY A 1 97 ? -17.717 11.981 23.394 1.00 42.25 97 GLY A C 1
ATOM 766 O O . GLY A 1 97 ? -17.851 13.157 23.076 1.00 42.25 97 GLY A O 1
ATOM 767 N N . ASP A 1 98 ? -17.629 11.004 22.491 1.00 40.25 98 ASP A N 1
ATOM 768 C CA . ASP A 1 98 ? -17.879 11.278 21.079 1.00 40.25 98 ASP A CA 1
ATOM 769 C C . ASP A 1 98 ? -19.393 11.264 20.833 1.00 40.25 98 ASP A C 1
ATOM 771 O O . ASP A 1 98 ? -20.093 10.330 21.242 1.00 40.25 98 ASP A O 1
ATOM 775 N N . ALA A 1 99 ? -19.904 12.322 20.203 1.00 42.03 99 ALA A N 1
ATOM 776 C CA . ALA A 1 99 ? -21.323 12.503 19.896 1.00 42.03 99 ALA A CA 1
ATOM 777 C C . ALA A 1 99 ? -21.926 11.282 19.177 1.00 42.03 99 ALA A C 1
ATOM 779 O O . ALA A 1 99 ? -23.094 10.951 19.384 1.00 42.03 99 ALA A O 1
ATOM 780 N N . THR A 1 100 ? -21.095 10.545 18.437 1.00 48.06 100 THR A N 1
ATOM 781 C CA . THR A 1 100 ? -21.466 9.318 17.729 1.00 48.06 100 THR A CA 1
ATOM 782 C C . THR A 1 100 ? -21.982 8.190 18.641 1.00 48.06 100 THR A C 1
ATOM 784 O O . THR A 1 100 ? -22.848 7.423 18.220 1.00 48.06 100 THR A O 1
ATOM 787 N N . TYR A 1 101 ? -21.548 8.087 19.907 1.00 44.12 101 TYR A N 1
ATOM 788 C CA . TYR A 1 101 ? -22.004 7.022 20.821 1.00 44.12 101 TYR A CA 1
ATOM 789 C C . TYR A 1 101 ? -23.412 7.275 21.381 1.00 44.12 101 TYR A C 1
ATOM 791 O O . TYR A 1 101 ? -24.234 6.357 21.453 1.00 44.12 101 TYR A O 1
ATOM 799 N N . GLN A 1 102 ? -23.722 8.525 21.748 1.00 44.91 102 GLN A N 1
ATOM 800 C CA . GLN A 1 102 ? -25.079 8.885 22.174 1.00 44.91 102 GLN A CA 1
ATOM 801 C C . GLN A 1 102 ? -26.076 8.792 21.014 1.00 44.91 102 GLN A C 1
ATOM 803 O O . GLN A 1 102 ? -27.217 8.395 21.238 1.00 44.91 102 GLN A O 1
ATOM 808 N N . GLU A 1 103 ? -25.650 9.073 19.780 1.00 50.19 103 GLU A N 1
ATOM 809 C CA . GLU A 1 103 ? -26.493 8.906 18.591 1.00 50.19 103 GLU A CA 1
ATOM 810 C C . GLU A 1 103 ? -26.786 7.434 18.264 1.00 50.19 103 GLU A C 1
ATOM 812 O O . GLU A 1 103 ? -27.907 7.113 17.871 1.00 50.19 103 GLU A O 1
ATOM 817 N N . MET A 1 104 ? -25.818 6.528 18.450 1.00 46.03 104 MET A N 1
ATOM 818 C CA . MET A 1 104 ? -25.994 5.107 18.113 1.00 46.03 104 MET A CA 1
ATOM 819 C C . MET A 1 104 ? -26.691 4.281 19.204 1.00 46.03 104 MET A C 1
ATOM 821 O O . MET A 1 104 ? -27.394 3.326 18.876 1.00 46.03 104 MET A O 1
ATOM 825 N N . PHE A 1 105 ? -26.524 4.626 20.486 1.00 49.28 105 PHE A N 1
ATOM 826 C CA . PHE A 1 105 ? -27.002 3.792 21.605 1.00 49.28 105 PHE A CA 1
ATOM 827 C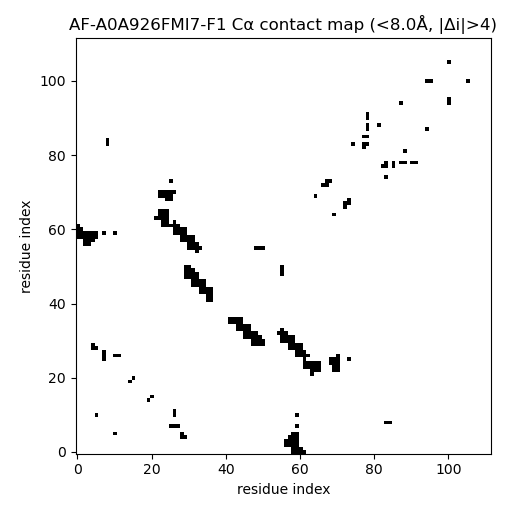 C . PHE A 1 105 ? -27.800 4.551 22.674 1.00 49.28 105 PHE A C 1
ATOM 829 O O . PHE A 1 105 ? -28.355 3.943 23.590 1.00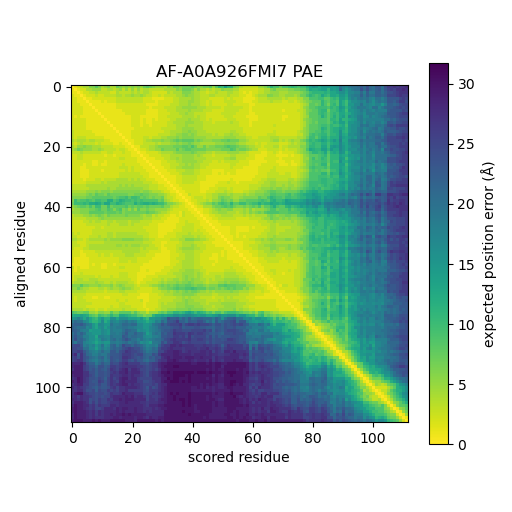 49.28 105 PHE A O 1
ATOM 836 N N . GLY A 1 106 ? -27.901 5.876 22.577 1.00 45.16 106 GLY A N 1
ATOM 837 C CA . GLY A 1 106 ? -28.568 6.716 23.565 1.00 45.16 106 GLY A CA 1
ATOM 838 C C . GLY A 1 106 ? -30.080 6.794 23.392 1.00 45.16 106 GLY A C 1
ATOM 839 O O . GLY A 1 106 ? -30.577 7.887 23.174 1.00 45.16 106 GLY A O 1
ATOM 840 N N . LYS A 1 107 ? -30.807 5.676 23.534 1.00 43.22 107 LYS A N 1
ATOM 841 C CA . LYS A 1 107 ? -32.192 5.638 24.059 1.00 43.22 107 LYS A CA 1
ATOM 842 C C . LYS A 1 107 ? -32.514 4.243 24.607 1.00 43.22 107 LYS A C 1
ATOM 844 O O . LYS A 1 107 ? -33.181 3.454 23.946 1.00 43.22 107 LYS A O 1
ATOM 849 N N . GLN A 1 108 ? -32.115 3.956 25.844 1.00 40.91 108 GLN A N 1
ATOM 850 C CA . GLN A 1 108 ? -32.953 3.095 26.680 1.00 40.91 108 GLN A CA 1
ATOM 851 C C . GLN A 1 108 ? -33.971 4.007 27.357 1.00 40.91 108 GLN A C 1
ATOM 853 O O . GLN A 1 108 ? -33.612 4.882 28.138 1.00 40.91 108 GLN A O 1
ATOM 858 N N . GLN A 1 109 ? -35.229 3.872 26.938 1.00 41.03 109 GLN A N 1
ATOM 859 C CA . GLN A 1 109 ? -36.363 4.528 27.571 1.00 41.03 109 GLN A CA 1
ATOM 860 C C . GLN A 1 109 ? -36.503 3.996 28.997 1.00 41.03 109 GLN A C 1
ATOM 862 O O . GLN A 1 109 ? -36.602 2.785 29.196 1.00 41.03 109 GLN A O 1
ATOM 867 N N . ASP A 1 110 ? -36.535 4.917 29.957 1.00 45.06 110 ASP A N 1
ATOM 868 C CA . ASP A 1 110 ? -37.091 4.680 31.281 1.00 45.06 110 ASP A CA 1
ATOM 869 C C . ASP A 1 110 ? -38.501 4.094 31.136 1.00 45.06 110 ASP A C 1
ATOM 871 O O . ASP A 1 110 ? -39.351 4.643 30.429 1.00 45.06 110 ASP A O 1
ATOM 875 N N . GLY A 1 111 ? -38.743 2.965 31.795 1.00 38.09 111 GLY A N 1
ATOM 876 C CA . GLY A 1 111 ? -39.999 2.236 31.686 1.00 38.09 111 GLY A CA 1
ATOM 877 C C . GLY A 1 111 ? -40.262 1.369 32.908 1.00 38.09 111 GLY A C 1
ATOM 878 O O . GLY A 1 111 ? -40.129 0.158 32.802 1.00 38.09 111 GLY A O 1
ATOM 879 N N . VAL A 1 112 ? -40.586 2.058 34.013 1.00 39.47 112 VAL A N 1
ATOM 880 C CA . VAL A 1 112 ? -41.458 1.702 35.163 1.00 39.47 112 VAL A CA 1
ATOM 881 C C . VAL A 1 112 ? -41.399 0.274 35.707 1.00 39.47 112 VAL A C 1
ATOM 883 O O . VAL A 1 112 ? -41.903 -0.652 35.037 1.00 39.47 112 VAL A O 1
#

pLDDT: mean 77.39, std 21.13, range [38.09, 97.56]

Radius of gyration: 19.71 Å; Cα contacts (8 Å, |Δi|>4): 145; chains: 1; bounding box: 56×22×55 Å

Secondary structure (DSSP, 8-state):
-EES---HHHHHHHHHHTT--S-BBPPEEEEEEEE--SSSSSS-EEEEE-TT-TT-EEEEE--B--GGGBHHHHTTTSBTTTBTT-S--TTS----S-HHHHHHH-------

Nearest PDB structures (foldseek):
  2wln-assembly1_B  TM=2.260E-01  e=2.276E+00  Paramagnetospirillum magnetotacticum
  7n9k-assembly1_A  TM=2.238E-01  e=3.285E+00  Paramagnetospirillum magnetotacticum
  4lp8-assembly1_A  TM=2.288E-01  e=3.712E+00  Paramagnetospirillum magnetotacticum

Solvent-accessible surface area (backbone atoms only — not comparable to full-atom values): 6942 Å² total; per-residue (Å²): 110,46,87,40,73,59,60,56,62,63,47,52,52,49,44,51,73,74,66,58,78,72,54,35,28,64,54,41,78,48,25,30,32,81,42,72,41,91,84,66,86,45,86,54,44,79,43,80,49,61,83,87,42,90,78,48,40,49,21,28,39,54,50,83,39,67,73,74,56,13,34,68,58,66,46,64,82,39,34,90,86,54,34,83,76,48,88,76,52,90,86,45,75,73,72,81,76,51,71,66,48,49,73,74,64,64,74,80,75,89,77,133

Sequence (112 aa):
MSRGHHDIHDFMKAVRADGYEYPLGVPEHRWAKVVPDSTGEYSHIFVFVEEGTRGAIPVTYAWETYGKEVYEEVFKHACKTMGPTCRGCPDCGPVMGDATYQEMFGKQQDGV

Foldseek 3Di:
DDFDDDDQVVVVVVCVVVPPDAFKFRKDKFKWAWDQDPVPPDRTDIDTDDPPPPRITIDTDIDGDDDCRGPCNVQVLPDPVCGPVDPDDVNSPDPPDPPVVCVVPVDPDDDD

Mean predicted aligned error: 11.8 Å